Protein AF-A0A7S7G0Y5-F1 (afdb_monomer)

Organism: NCBI:txid2832407

Nearest PDB structures (foldseek):
  1rlj-assembly1_A  TM=9.453E-01  e=1.178E-07  Bacillus subtilis
  4bmo-assembly1_B  TM=9.832E-01  e=3.711E-07  Bacillus cereus
  2xoe-assembly1_A  TM=9.755E-01  e=4.247E-07  Bacillus anthracis
  7mms-assembly1_E  TM=8.911E-01  e=2.006E-06  Aerococcus urinae
  7mmq-assembly3_G  TM=8.849E-01  e=4.183E-05  Aerococcus urinae

Mean predicted aligned error: 3.9 Å

Secondary structure (DSSP, 8-state):
-PPP--SS--EEEEEE-BTTTBPPHHHHHHHHHHGGGEEEEEEEE-GGGGGGTTHHHHHHHHHH---EEEEEETT--HHHH--

Structure (mmCIF, N/CA/C/O backbone):
data_AF-A0A7S7G0Y5-F1
#
_entry.id   AF-A0A7S7G0Y5-F1
#
loop_
_atom_site.group_PDB
_atom_site.id
_atom_site.type_symbol
_atom_site.label_atom_id
_atom_site.label_alt_id
_atom_site.label_comp_id
_atom_site.label_asym_id
_atom_site.label_entity_id
_atom_site.label_seq_id
_atom_site.pdbx_PDB_ins_code
_atom_site.Cartn_x
_atom_site.Cartn_y
_atom_site.Cartn_z
_atom_site.occupancy
_atom_site.B_iso_or_equiv
_atom_site.auth_seq_id
_atom_site.auth_comp_id
_atom_site.auth_asym_id
_atom_site.auth_atom_id
_atom_site.pdbx_PDB_model_num
ATOM 1 N N . MET A 1 1 ? 13.290 -2.055 19.108 1.00 54.84 1 MET A N 1
ATOM 2 C CA . MET A 1 1 ? 12.209 -1.413 18.334 1.00 54.84 1 MET A CA 1
ATOM 3 C C . MET A 1 1 ? 11.031 -1.274 19.276 1.00 54.84 1 MET A C 1
ATOM 5 O O . MET A 1 1 ? 10.688 -2.270 19.898 1.00 54.84 1 MET A O 1
ATOM 9 N N . SER A 1 2 ? 10.497 -0.070 19.471 1.00 61.69 2 SER A N 1
ATOM 10 C CA . SER A 1 2 ? 9.242 0.104 20.209 1.00 61.69 2 SER A CA 1
ATOM 11 C C . SER A 1 2 ? 8.112 -0.565 19.431 1.00 61.69 2 SER A C 1
ATOM 13 O O . SER A 1 2 ? 8.081 -0.474 18.203 1.00 61.69 2 SER A O 1
ATOM 15 N N . GLU A 1 3 ? 7.215 -1.255 20.128 1.00 77.38 3 GLU A N 1
ATOM 16 C CA . GLU A 1 3 ? 6.014 -1.809 19.509 1.00 77.38 3 GLU A CA 1
ATOM 17 C C . GLU A 1 3 ? 5.121 -0.656 19.025 1.00 77.38 3 GLU A C 1
ATOM 19 O O . GLU A 1 3 ? 5.058 0.400 19.659 1.00 77.38 3 GLU A O 1
ATOM 24 N N . PHE A 1 4 ? 4.488 -0.823 17.866 1.00 83.81 4 PHE A N 1
ATOM 25 C CA . PHE A 1 4 ? 3.523 0.153 17.375 1.00 83.81 4 PHE A CA 1
ATOM 26 C C . PHE A 1 4 ? 2.294 0.127 18.287 1.00 83.81 4 PHE A C 1
ATOM 28 O O . PHE A 1 4 ? 1.677 -0.921 18.466 1.00 83.81 4 PHE A O 1
ATOM 35 N N . VAL A 1 5 ? 1.942 1.278 18.858 1.00 84.69 5 VAL A N 1
ATOM 36 C CA . VAL A 1 5 ? 0.740 1.453 19.677 1.00 84.69 5 VAL A CA 1
ATOM 37 C C . VAL A 1 5 ? -0.159 2.449 18.962 1.00 84.69 5 VAL A C 1
ATOM 39 O O . VAL A 1 5 ? 0.280 3.547 18.629 1.00 84.69 5 VAL A O 1
ATOM 42 N N . ASN A 1 6 ? -1.407 2.059 18.722 1.00 86.25 6 ASN A N 1
ATOM 43 C CA . ASN A 1 6 ? -2.421 2.904 18.107 1.00 86.25 6 ASN A CA 1
ATOM 44 C C . ASN A 1 6 ? -3.639 2.980 19.036 1.00 86.25 6 ASN A C 1
ATOM 46 O O . ASN A 1 6 ? -4.096 1.958 19.545 1.00 86.25 6 ASN A O 1
ATOM 50 N N . ASN A 1 7 ? -4.149 4.194 19.255 1.00 89.12 7 ASN A N 1
ATOM 51 C CA . ASN A 1 7 ? -5.284 4.474 20.139 1.00 89.12 7 ASN A CA 1
ATOM 52 C C . ASN A 1 7 ? -6.623 4.482 19.372 1.00 89.12 7 ASN A C 1
ATOM 54 O O . ASN A 1 7 ? -7.450 5.365 19.583 1.00 89.12 7 ASN A O 1
ATOM 58 N N . ASN A 1 8 ? -6.830 3.502 18.487 1.00 90.44 8 ASN A N 1
ATOM 59 C CA . ASN A 1 8 ? -7.946 3.406 17.533 1.00 90.44 8 ASN A CA 1
ATOM 60 C C . ASN A 1 8 ? -8.044 4.582 16.543 1.00 90.44 8 ASN A C 1
ATOM 62 O O . ASN A 1 8 ? -9.137 4.999 16.165 1.00 90.44 8 ASN A O 1
ATOM 66 N N . GLU A 1 9 ? -6.903 5.112 16.119 1.00 95.38 9 GLU A N 1
ATOM 67 C CA . GLU A 1 9 ? -6.823 6.135 15.078 1.00 95.38 9 GLU A CA 1
ATOM 68 C C . GLU A 1 9 ? -6.722 5.486 13.694 1.00 95.38 9 GLU A C 1
ATOM 70 O O . GLU A 1 9 ? -6.066 4.452 13.534 1.00 95.38 9 GLU A O 1
ATOM 75 N N . GLU A 1 10 ? -7.346 6.110 12.694 1.00 97.44 10 GLU A N 1
ATOM 76 C CA . GLU A 1 10 ? -7.300 5.659 11.302 1.00 97.44 10 GLU A CA 1
ATOM 77 C C . GLU A 1 10 ? -5.874 5.702 10.732 1.00 97.44 10 GLU A C 1
ATOM 79 O O . GLU A 1 10 ? -5.074 6.589 11.038 1.00 97.44 10 GLU A O 1
ATOM 84 N N . ILE A 1 11 ? -5.556 4.736 9.869 1.00 97.31 11 ILE A N 1
ATOM 85 C CA . ILE A 1 11 ? -4.213 4.527 9.328 1.00 97.31 11 ILE A CA 1
ATOM 86 C C . ILE A 1 11 ? -4.253 4.588 7.801 1.00 97.31 11 ILE A C 1
ATOM 88 O O . ILE A 1 11 ? -4.971 3.828 7.149 1.00 97.31 11 ILE A O 1
ATOM 92 N N . ILE A 1 12 ? -3.398 5.434 7.227 1.00 97.25 12 ILE A N 1
ATOM 93 C CA . ILE A 1 12 ? -2.961 5.304 5.836 1.00 97.25 12 ILE A CA 1
ATOM 94 C C . ILE A 1 12 ? -1.631 4.563 5.843 1.00 97.25 12 ILE A C 1
ATOM 96 O O . ILE A 1 12 ? -0.629 5.059 6.362 1.00 97.25 12 ILE A O 1
ATOM 100 N N . LEU A 1 13 ? -1.622 3.353 5.291 1.00 97.44 13 LEU A N 1
ATOM 101 C CA . LEU A 1 13 ? -0.444 2.501 5.311 1.00 97.44 13 LEU A CA 1
ATOM 102 C C . LEU A 1 13 ? 0.390 2.705 4.044 1.00 97.44 13 LEU A C 1
ATOM 104 O O . LEU A 1 13 ? -0.103 2.536 2.931 1.00 97.44 13 LEU A O 1
ATOM 108 N N . ILE A 1 14 ? 1.679 2.999 4.208 1.00 96.88 14 ILE A N 1
ATOM 109 C CA . ILE A 1 14 ? 2.637 3.058 3.099 1.00 96.88 14 ILE A CA 1
ATOM 110 C C . ILE A 1 14 ? 3.533 1.823 3.164 1.00 96.88 14 ILE A C 1
ATOM 112 O O . ILE A 1 14 ? 4.247 1.613 4.144 1.00 96.88 14 ILE A O 1
ATOM 116 N N . ILE A 1 15 ? 3.516 1.012 2.108 1.00 96.75 15 ILE A N 1
ATOM 117 C CA . ILE A 1 15 ? 4.320 -0.211 1.995 1.00 96.75 15 ILE A CA 1
ATOM 118 C C . ILE A 1 15 ? 5.185 -0.192 0.742 1.00 96.75 15 ILE A C 1
ATOM 120 O O . ILE A 1 15 ? 4.890 0.497 -0.230 1.00 96.75 15 ILE A O 1
ATOM 124 N N . LYS A 1 16 ? 6.229 -1.019 0.733 1.00 96.00 16 LYS A N 1
ATOM 125 C CA . LYS A 1 16 ? 6.986 -1.346 -0.478 1.00 96.00 16 LYS A CA 1
ATOM 126 C C . LYS A 1 16 ? 6.672 -2.764 -0.926 1.00 96.00 16 LYS A C 1
ATOM 128 O O . LYS A 1 16 ? 6.405 -3.635 -0.101 1.00 96.00 16 LYS A O 1
ATOM 133 N N . THR A 1 17 ? 6.771 -3.003 -2.224 1.00 96.19 17 THR A N 1
ATOM 134 C CA . THR A 1 17 ? 6.750 -4.365 -2.762 1.00 96.19 17 THR A CA 1
ATOM 135 C C . THR A 1 17 ? 8.076 -5.076 -2.508 1.00 96.19 17 THR A C 1
ATOM 137 O O . THR A 1 17 ? 9.143 -4.480 -2.674 1.00 96.19 17 THR A O 1
ATOM 140 N N . VAL A 1 18 ? 8.014 -6.351 -2.117 1.00 94.56 18 VAL A N 1
ATOM 141 C CA . VAL A 1 18 ? 9.179 -7.242 -2.007 1.00 94.56 18 VAL A CA 1
ATOM 142 C C . VAL A 1 18 ? 9.015 -8.463 -2.918 1.00 94.56 18 VAL A C 1
ATOM 144 O O . VAL A 1 18 ? 7.919 -8.735 -3.414 1.00 94.56 18 VAL A O 1
ATOM 147 N N . GLY A 1 19 ? 10.112 -9.181 -3.174 1.00 92.62 19 GLY A N 1
ATOM 148 C CA . GLY A 1 19 ? 10.093 -10.395 -3.996 1.00 92.62 19 GLY A CA 1
ATOM 149 C C . GLY A 1 19 ? 9.448 -10.172 -5.368 1.00 92.62 19 GLY A C 1
ATOM 150 O O . GLY A 1 19 ? 9.742 -9.192 -6.054 1.00 92.62 19 GLY A O 1
ATOM 151 N N . PHE A 1 20 ? 8.532 -11.065 -5.749 1.00 93.62 20 PHE A N 1
ATOM 152 C CA . PHE A 1 20 ? 7.823 -11.025 -7.036 1.00 93.62 20 PHE A CA 1
ATOM 153 C C . PHE A 1 20 ? 6.429 -10.381 -6.948 1.00 93.62 20 PHE A C 1
ATOM 155 O O . PHE A 1 20 ? 5.521 -10.730 -7.708 1.00 93.62 20 PHE A O 1
ATOM 162 N N . GLY A 1 21 ? 6.248 -9.429 -6.030 1.00 93.56 21 GLY A N 1
ATOM 163 C CA . GLY A 1 21 ? 4.962 -8.762 -5.820 1.00 93.56 21 GLY A CA 1
ATOM 164 C C . GLY A 1 21 ? 4.328 -9.016 -4.459 1.00 93.56 21 GLY A C 1
ATOM 165 O O . GLY A 1 21 ? 3.109 -8.950 -4.336 1.00 93.56 21 GLY A O 1
ATOM 166 N N . GLU A 1 22 ? 5.134 -9.359 -3.464 1.00 95.88 22 GLU A N 1
ATOM 167 C CA . GLU A 1 22 ? 4.692 -9.815 -2.153 1.00 95.88 22 GLU A CA 1
ATOM 168 C C . GLU A 1 22 ? 4.684 -8.672 -1.132 1.00 95.88 22 GLU A C 1
ATOM 170 O O . GLU A 1 22 ? 5.412 -7.681 -1.262 1.00 95.88 22 GLU A O 1
ATOM 175 N N . LEU A 1 23 ? 3.875 -8.843 -0.085 1.00 97.06 23 LEU A N 1
ATOM 176 C CA . LEU A 1 23 ? 4.004 -8.086 1.159 1.00 97.06 23 LEU A CA 1
ATOM 177 C C . LEU A 1 23 ? 5.251 -8.553 1.913 1.00 97.06 23 LEU A C 1
ATOM 179 O O . LEU A 1 23 ? 5.535 -9.749 1.945 1.00 97.06 23 LEU A O 1
ATOM 183 N N . SER A 1 24 ? 5.959 -7.630 2.569 1.00 95.69 24 SER A N 1
ATOM 184 C CA . SER A 1 24 ? 6.976 -8.040 3.541 1.00 95.69 24 SER A CA 1
ATOM 185 C C . SER A 1 24 ? 6.316 -8.727 4.737 1.00 95.69 24 SER A C 1
ATOM 187 O O . SER A 1 24 ? 5.131 -8.503 5.012 1.00 95.69 24 SER A O 1
ATOM 189 N N . GLN A 1 25 ? 7.076 -9.552 5.459 1.00 95.56 25 GLN A N 1
ATOM 190 C CA . GLN A 1 25 ? 6.550 -10.239 6.638 1.00 95.56 25 GLN A CA 1
ATOM 191 C C . GLN A 1 25 ? 6.052 -9.232 7.682 1.00 95.56 25 GLN A C 1
ATOM 193 O O . GLN A 1 25 ? 4.958 -9.389 8.211 1.00 95.56 25 GLN A O 1
ATOM 198 N N . GLU A 1 26 ? 6.785 -8.138 7.891 1.00 95.06 26 GLU A N 1
ATOM 199 C CA . GLU A 1 26 ? 6.405 -7.081 8.830 1.00 95.06 26 GLU A CA 1
ATOM 200 C C . GLU A 1 26 ? 5.092 -6.401 8.424 1.00 95.06 26 GLU A C 1
ATOM 202 O O . GLU A 1 26 ? 4.237 -6.152 9.272 1.00 95.06 26 GLU A O 1
ATOM 207 N N . ALA A 1 27 ? 4.899 -6.129 7.127 1.00 96.31 27 ALA A N 1
ATOM 208 C CA . ALA A 1 27 ? 3.655 -5.550 6.625 1.00 96.31 27 ALA A CA 1
ATOM 209 C 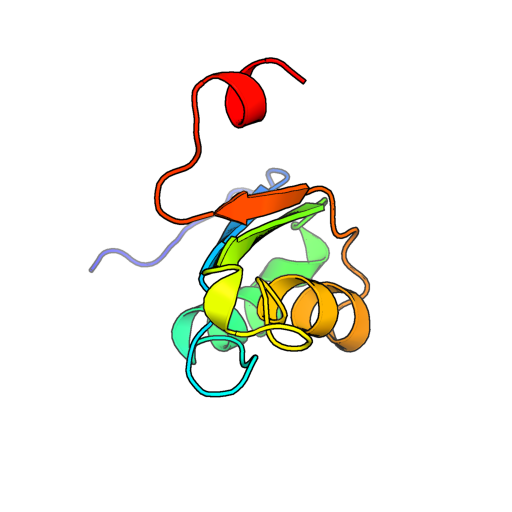C . ALA A 1 27 ? 2.476 -6.519 6.789 1.00 96.31 27 ALA A C 1
ATOM 211 O O . ALA A 1 27 ? 1.379 -6.102 7.159 1.00 96.31 27 ALA A O 1
ATOM 212 N N . ARG A 1 28 ? 2.697 -7.817 6.548 1.00 97.38 28 ARG A N 1
ATOM 213 C CA . ARG A 1 28 ? 1.676 -8.850 6.745 1.00 97.38 28 ARG A CA 1
ATOM 214 C C . ARG A 1 28 ? 1.294 -8.976 8.221 1.00 97.38 28 ARG A C 1
ATOM 216 O O . ARG A 1 28 ? 0.105 -8.966 8.526 1.00 97.38 28 ARG A O 1
ATOM 223 N N . ASP A 1 29 ? 2.270 -9.026 9.121 1.00 96.38 29 ASP A N 1
ATOM 224 C CA . ASP A 1 29 ? 2.034 -9.115 10.566 1.00 96.38 29 ASP A CA 1
ATOM 225 C C . ASP A 1 29 ? 1.302 -7.874 11.096 1.00 96.38 29 ASP A C 1
ATOM 227 O O . ASP A 1 29 ? 0.395 -7.986 11.924 1.00 96.38 29 ASP A O 1
ATOM 231 N N . PHE A 1 30 ? 1.644 -6.691 10.577 1.00 96.50 30 PHE A N 1
ATOM 232 C CA . PHE A 1 30 ? 0.940 -5.451 10.883 1.00 96.50 30 PHE A CA 1
ATOM 233 C C . PHE A 1 30 ? -0.521 -5.501 10.425 1.00 96.50 30 PHE A C 1
ATOM 235 O O . PHE A 1 30 ? -1.424 -5.215 11.208 1.00 96.50 30 PHE A O 1
ATOM 242 N N . LEU A 1 31 ? -0.772 -5.900 9.175 1.00 97.12 31 LEU A N 1
ATOM 243 C CA . LEU A 1 31 ? -2.119 -5.961 8.604 1.00 97.12 31 LEU A CA 1
ATOM 244 C C . LEU A 1 31 ? -3.003 -7.010 9.293 1.00 97.12 31 LEU A C 1
ATOM 246 O O . LEU A 1 31 ? -4.187 -6.757 9.504 1.00 97.12 31 LEU A O 1
ATOM 250 N N . ILE A 1 32 ? -2.443 -8.144 9.725 1.00 97.19 32 ILE A N 1
ATOM 251 C CA . ILE A 1 32 ? -3.179 -9.141 10.521 1.00 97.19 32 ILE A CA 1
ATOM 252 C C . ILE A 1 32 ? -3.727 -8.522 11.814 1.00 97.19 32 ILE A C 1
ATOM 254 O O . ILE A 1 32 ? -4.853 -8.819 12.204 1.00 97.19 32 ILE A O 1
ATOM 258 N N . LYS A 1 33 ? -2.953 -7.651 12.469 1.00 95.50 33 LYS A N 1
ATOM 259 C CA . LYS A 1 33 ? -3.346 -7.027 13.739 1.00 95.50 33 LYS A CA 1
ATOM 260 C C . LYS A 1 33 ? -4.219 -5.786 13.552 1.00 95.50 33 LYS A C 1
ATOM 262 O O . LYS A 1 33 ? -5.178 -5.605 14.294 1.00 95.50 33 LYS A O 1
ATOM 267 N N . TYR A 1 34 ? -3.900 -4.939 12.574 1.00 96.88 34 TYR A N 1
ATOM 268 C CA . TYR A 1 34 ? -4.415 -3.567 12.498 1.00 96.88 34 TYR A CA 1
ATOM 269 C C . TYR A 1 34 ? -5.206 -3.246 11.227 1.00 96.88 34 TYR A C 1
ATOM 271 O O . TYR A 1 34 ? -5.624 -2.106 11.073 1.00 96.88 34 TYR A O 1
ATOM 279 N N . SER A 1 35 ? -5.458 -4.206 10.327 1.00 96.94 35 SER A N 1
ATOM 280 C CA . SER A 1 35 ? -6.215 -3.957 9.079 1.00 96.94 35 SER A CA 1
ATOM 281 C C . SER A 1 35 ? -7.563 -3.265 9.294 1.00 96.94 35 SER A C 1
ATOM 283 O O . SER A 1 35 ? -7.942 -2.436 8.479 1.00 96.94 35 SER A O 1
ATOM 285 N N . HIS A 1 36 ? -8.242 -3.529 10.411 1.00 96.38 36 HIS A N 1
ATOM 286 C CA . HIS A 1 36 ? -9.505 -2.881 10.781 1.00 96.38 36 HIS A CA 1
ATOM 287 C C . HIS A 1 36 ? -9.408 -1.357 11.004 1.00 96.38 36 HIS A C 1
ATOM 289 O O . HIS A 1 36 ? -10.434 -0.686 11.006 1.00 96.38 36 HIS A O 1
ATOM 295 N N . LEU A 1 37 ? -8.200 -0.815 11.185 1.00 97.69 37 LEU A N 1
ATOM 296 C CA . LEU A 1 37 ? -7.926 0.622 11.304 1.00 97.69 37 LEU A CA 1
ATOM 297 C C . LEU A 1 37 ? -7.338 1.214 10.017 1.00 97.69 37 LEU A C 1
ATOM 299 O O . LEU A 1 37 ? -7.190 2.430 9.912 1.00 97.69 37 LEU A O 1
ATOM 303 N N . VAL A 1 38 ? -6.958 0.379 9.046 1.00 98.06 38 VAL A N 1
ATOM 304 C CA . VAL A 1 38 ? -6.321 0.840 7.811 1.00 98.06 38 VAL A CA 1
ATOM 305 C C . VAL A 1 38 ? -7.393 1.211 6.795 1.00 98.06 38 VAL A C 1
ATOM 307 O O . VAL A 1 38 ? -8.028 0.348 6.194 1.00 98.06 38 VAL A O 1
ATOM 310 N N . ILE A 1 39 ? -7.555 2.511 6.567 1.00 98.06 39 ILE A N 1
ATOM 311 C CA . ILE A 1 39 ? -8.565 3.059 5.651 1.00 98.06 39 ILE A CA 1
ATOM 312 C C . ILE A 1 39 ? -8.056 3.183 4.207 1.00 98.06 39 ILE A C 1
ATOM 314 O O . ILE A 1 39 ? -8.834 3.416 3.284 1.00 98.06 39 ILE A O 1
ATOM 318 N N . GLY A 1 40 ? -6.752 3.005 3.991 1.00 98.25 40 GLY A N 1
ATOM 319 C CA . GLY A 1 40 ? -6.147 3.021 2.665 1.00 98.25 40 GLY A CA 1
ATOM 320 C C . GLY A 1 40 ? -4.689 2.575 2.677 1.00 98.25 40 GLY A C 1
ATOM 321 O O . GLY A 1 40 ? -3.983 2.718 3.678 1.00 98.25 40 GLY A O 1
ATOM 322 N N . VAL A 1 41 ? -4.229 2.039 1.546 1.00 98.44 41 VAL A N 1
ATOM 323 C CA . VAL A 1 41 ? -2.837 1.619 1.349 1.00 98.44 41 VAL A CA 1
ATOM 324 C C . VAL A 1 41 ? -2.228 2.276 0.113 1.00 98.44 41 VAL A C 1
ATOM 326 O O . VAL A 1 41 ? -2.821 2.266 -0.964 1.00 98.44 41 VAL A O 1
ATOM 329 N N . ALA A 1 42 ? -1.025 2.826 0.259 1.00 97.69 42 ALA A N 1
ATOM 330 C CA . ALA A 1 42 ? -0.177 3.276 -0.838 1.00 97.69 42 ALA A CA 1
ATOM 331 C C . ALA A 1 42 ? 1.018 2.324 -0.978 1.00 97.69 42 ALA A C 1
ATOM 333 O O . ALA A 1 42 ? 1.654 1.958 0.015 1.00 97.69 42 ALA A O 1
ATOM 334 N N . SER A 1 43 ? 1.338 1.909 -2.204 1.00 97.88 43 SER A N 1
ATOM 335 C CA . SER A 1 43 ? 2.411 0.945 -2.455 1.00 97.88 43 SER A CA 1
ATOM 336 C C . SER A 1 43 ? 3.502 1.512 -3.352 1.00 97.88 43 SER A C 1
ATOM 338 O O . SER A 1 43 ? 3.242 1.968 -4.465 1.00 97.88 43 SER A O 1
ATOM 340 N N . SER A 1 44 ? 4.745 1.438 -2.883 1.00 97.19 44 SER A N 1
ATOM 341 C CA . SER A 1 44 ? 5.917 1.751 -3.686 1.00 97.19 44 SER A CA 1
ATOM 342 C C . SER A 1 44 ? 6.434 0.522 -4.434 1.00 97.19 44 SER A C 1
ATOM 344 O O . SER A 1 44 ? 6.365 -0.625 -3.967 1.00 97.19 44 SER A O 1
ATOM 346 N N . GLY A 1 45 ? 6.992 0.765 -5.615 1.00 95.88 45 GLY A N 1
ATOM 347 C CA . GLY A 1 45 ? 7.633 -0.257 -6.430 1.00 95.88 45 GLY A CA 1
ATOM 348 C C . GLY A 1 45 ? 8.621 0.330 -7.429 1.00 95.88 45 GLY A C 1
ATOM 349 O O . GLY A 1 45 ? 9.067 1.467 -7.299 1.00 95.88 45 GLY A O 1
ATOM 350 N N . ASN A 1 46 ? 8.961 -0.464 -8.437 1.00 95.06 46 ASN A N 1
ATOM 351 C CA . ASN A 1 46 ? 9.752 -0.038 -9.586 1.00 95.06 46 ASN A CA 1
ATOM 352 C C . ASN A 1 46 ? 9.060 -0.559 -10.856 1.00 95.06 46 ASN A C 1
ATOM 354 O O . ASN A 1 46 ? 8.706 -1.739 -10.931 1.00 95.06 46 ASN A O 1
ATOM 358 N N . LYS A 1 47 ? 8.803 0.324 -11.822 1.00 94.81 47 LYS A N 1
ATOM 359 C CA . LYS A 1 47 ? 8.025 0.037 -13.034 1.00 94.81 47 LYS A CA 1
ATOM 360 C C . LYS A 1 47 ? 8.721 -0.959 -13.959 1.00 94.81 47 LYS A C 1
ATOM 362 O O . LYS A 1 47 ? 8.042 -1.646 -14.718 1.00 94.81 47 LYS A O 1
ATOM 367 N N . ASN A 1 48 ? 10.038 -1.135 -13.829 1.00 95.25 48 ASN A N 1
ATOM 368 C CA . ASN A 1 48 ? 10.790 -2.161 -14.556 1.00 95.25 48 ASN A CA 1
ATOM 369 C C . ASN A 1 48 ? 10.323 -3.589 -14.221 1.00 95.25 48 ASN A C 1
ATOM 371 O O . ASN A 1 48 ? 10.584 -4.509 -14.989 1.00 95.25 48 ASN A O 1
ATOM 375 N N . TYR A 1 49 ? 9.603 -3.783 -13.109 1.00 94.75 49 TYR A N 1
ATOM 376 C CA . TYR A 1 49 ? 8.999 -5.069 -12.748 1.00 94.75 49 TYR A CA 1
ATOM 377 C C . TYR A 1 49 ? 7.653 -5.344 -13.442 1.00 94.75 49 TYR A C 1
ATOM 379 O O . TYR A 1 49 ? 7.020 -6.364 -13.160 1.00 94.75 49 TYR A O 1
ATOM 387 N N . GLY A 1 50 ? 7.202 -4.471 -14.350 1.00 95.38 50 GLY A N 1
ATOM 388 C CA . GLY A 1 50 ? 6.033 -4.700 -15.200 1.00 95.38 50 GLY A CA 1
ATOM 389 C C . GLY A 1 50 ? 4.772 -5.013 -14.394 1.00 95.38 50 GLY A C 1
ATOM 390 O O . GLY A 1 50 ? 4.362 -4.226 -13.546 1.00 95.38 50 GLY A O 1
ATOM 391 N N . SER A 1 51 ? 4.171 -6.185 -14.617 1.00 95.50 51 SER A N 1
ATOM 392 C CA . SER A 1 51 ? 2.964 -6.625 -13.897 1.00 95.50 51 SER A CA 1
ATOM 393 C C . SER A 1 51 ? 3.157 -6.809 -12.386 1.00 95.50 51 SER A C 1
ATOM 395 O O . SER A 1 51 ? 2.171 -6.922 -11.661 1.00 95.50 51 SER A O 1
ATOM 397 N N . ASN A 1 52 ? 4.400 -6.815 -11.894 1.00 97.06 52 ASN A N 1
ATOM 398 C CA . ASN A 1 52 ? 4.713 -6.853 -10.466 1.00 97.06 52 ASN A CA 1
ATOM 399 C C . ASN A 1 52 ? 5.000 -5.460 -9.869 1.00 97.06 52 ASN A C 1
ATOM 401 O O . ASN A 1 52 ? 5.346 -5.358 -8.690 1.00 97.06 52 ASN A O 1
ATOM 405 N N . TYR A 1 53 ? 4.846 -4.380 -10.642 1.00 97.44 53 TYR A N 1
ATOM 406 C CA . TYR A 1 53 ? 4.995 -3.012 -10.149 1.00 97.44 53 TYR A CA 1
ATOM 407 C C . TYR A 1 53 ? 4.012 -2.705 -9.009 1.00 97.44 53 TYR A C 1
ATOM 409 O O . TYR A 1 53 ? 2.795 -2.748 -9.196 1.00 97.44 53 TYR A O 1
ATOM 417 N N . ALA A 1 54 ? 4.564 -2.367 -7.835 1.00 97.50 54 ALA A N 1
ATOM 418 C CA . ALA A 1 54 ? 3.814 -1.975 -6.637 1.00 97.50 54 ALA A CA 1
ATOM 419 C C . ALA A 1 54 ? 2.699 -2.981 -6.251 1.00 97.50 54 ALA A C 1
ATOM 421 O O . ALA A 1 54 ? 1.657 -2.621 -5.700 1.00 97.50 54 ALA A O 1
ATOM 422 N N . LYS A 1 55 ? 2.918 -4.265 -6.570 1.00 98.25 55 LYS A N 1
ATOM 423 C CA . LYS A 1 55 ? 1.913 -5.331 -6.472 1.00 98.25 55 LYS A CA 1
ATOM 424 C C . LYS A 1 55 ? 1.557 -5.717 -5.037 1.00 98.25 55 LYS A C 1
ATOM 426 O O . LYS A 1 55 ? 0.470 -6.235 -4.800 1.00 98.25 55 LYS A O 1
ATOM 431 N N . ALA A 1 56 ? 2.403 -5.383 -4.062 1.00 98.19 56 ALA A N 1
ATOM 432 C CA . ALA A 1 56 ? 2.056 -5.557 -2.654 1.00 98.19 56 ALA A CA 1
ATOM 433 C C . ALA A 1 56 ? 0.804 -4.758 -2.252 1.00 98.19 56 ALA A C 1
ATOM 435 O O . ALA A 1 56 ? 0.054 -5.206 -1.390 1.00 98.19 56 ALA A O 1
ATOM 436 N N . GLY A 1 57 ? 0.546 -3.615 -2.901 1.00 98.25 57 GLY A N 1
ATOM 437 C CA . GLY A 1 57 ? -0.691 -2.855 -2.722 1.00 98.25 57 GLY A CA 1
ATOM 438 C C . GLY A 1 57 ? -1.932 -3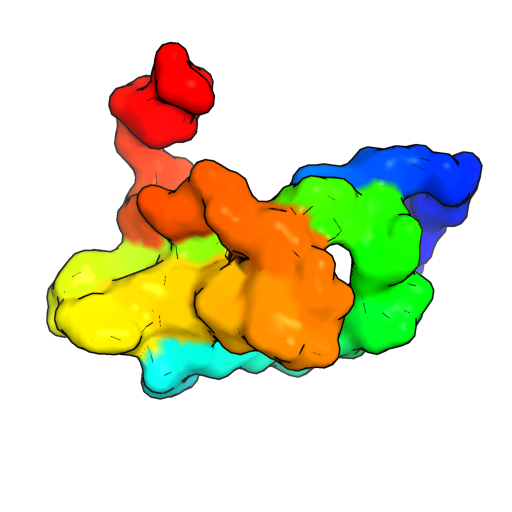.615 -3.190 1.00 98.25 57 GLY A C 1
ATOM 439 O O . GLY A 1 57 ? -2.933 -3.639 -2.479 1.00 98.25 57 GLY A O 1
ATOM 440 N N . ASP A 1 58 ? -1.856 -4.297 -4.339 1.00 98.44 58 ASP A N 1
ATOM 441 C CA . ASP A 1 58 ? -2.958 -5.136 -4.832 1.00 98.44 58 ASP A CA 1
ATOM 442 C C . ASP A 1 58 ? -3.200 -6.329 -3.901 1.00 98.44 58 ASP A C 1
ATOM 444 O O . ASP A 1 58 ? -4.344 -6.673 -3.613 1.00 98.44 58 ASP A O 1
ATOM 448 N N . VAL A 1 59 ? -2.119 -6.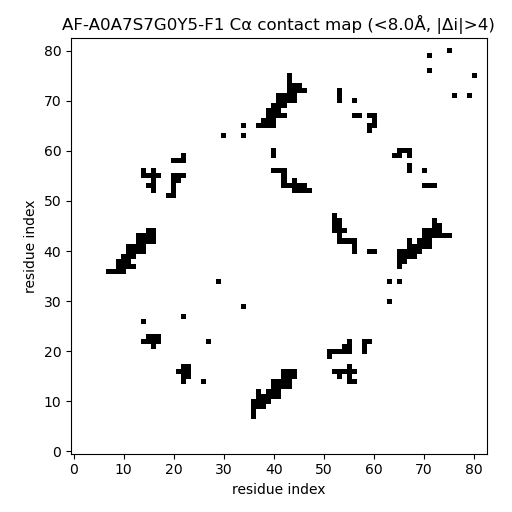944 -3.404 1.00 98.25 59 VAL A N 1
ATOM 449 C CA . VAL A 1 59 ? -2.191 -8.044 -2.432 1.00 98.25 59 VAL A CA 1
ATOM 450 C C . VAL A 1 59 ? -2.841 -7.571 -1.135 1.00 98.25 59 VAL A C 1
ATOM 452 O O . VAL A 1 59 ? -3.771 -8.218 -0.669 1.00 98.25 59 VAL A O 1
ATOM 455 N N . ALA A 1 60 ? -2.417 -6.433 -0.577 1.00 98.25 60 ALA A N 1
ATOM 456 C CA . ALA A 1 60 ? -3.037 -5.865 0.619 1.00 98.25 60 ALA A CA 1
ATOM 457 C C . ALA A 1 60 ? -4.530 -5.578 0.402 1.00 98.25 60 ALA A C 1
ATOM 459 O O . ALA A 1 60 ? -5.356 -5.909 1.251 1.00 98.25 60 ALA A O 1
ATOM 460 N N . SER A 1 61 ? -4.880 -5.013 -0.756 1.00 98.44 61 SER A N 1
ATOM 461 C CA . SER A 1 61 ? -6.265 -4.697 -1.089 1.00 98.44 61 SER A CA 1
ATOM 462 C C . SER A 1 61 ? -7.139 -5.943 -1.197 1.00 98.44 61 SER A C 1
ATOM 464 O O . SER A 1 61 ? -8.215 -6.002 -0.605 1.00 98.44 61 SER A O 1
ATOM 466 N N . LYS A 1 62 ? -6.647 -6.978 -1.881 1.00 98.31 62 LYS A N 1
ATOM 467 C CA . LYS A 1 62 ? -7.356 -8.246 -2.051 1.00 98.31 62 LYS A CA 1
ATOM 468 C C . LYS A 1 62 ? -7.462 -9.044 -0.748 1.00 98.31 62 LYS A C 1
ATOM 470 O O . LYS A 1 62 ? -8.539 -9.541 -0.438 1.00 98.31 62 LYS A O 1
ATOM 475 N N . ASP A 1 63 ? -6.355 -9.205 -0.027 1.00 98.19 63 ASP A N 1
ATOM 476 C CA . ASP A 1 63 ? -6.270 -10.110 1.125 1.00 98.19 63 ASP A CA 1
ATOM 477 C C . ASP A 1 63 ? -6.922 -9.511 2.383 1.00 98.19 63 ASP A C 1
ATOM 479 O O . ASP A 1 63 ? -7.413 -10.263 3.223 1.00 98.19 63 ASP A O 1
ATOM 483 N N . PHE A 1 64 ? -6.935 -8.178 2.520 1.00 98.00 64 PHE A N 1
ATOM 484 C CA . PHE A 1 64 ? -7.429 -7.484 3.719 1.00 98.00 64 PHE A CA 1
ATOM 485 C C . PHE A 1 64 ? -8.616 -6.542 3.456 1.00 98.00 64 PHE A C 1
ATOM 487 O O . PHE A 1 64 ? -9.113 -5.928 4.394 1.00 98.00 64 PHE A O 1
ATOM 494 N N . GLY A 1 65 ? -9.086 -6.412 2.209 1.00 97.94 65 GLY A N 1
ATOM 495 C CA . GLY A 1 65 ? -10.239 -5.567 1.864 1.00 97.94 65 GLY A CA 1
ATOM 496 C C . GLY A 1 65 ? -9.976 -4.059 1.951 1.00 97.94 65 GLY A C 1
ATOM 497 O O . GLY A 1 65 ? -10.918 -3.278 2.051 1.00 97.94 65 GLY A O 1
ATOM 498 N N . ILE A 1 66 ? -8.708 -3.643 1.930 1.00 98.06 66 ILE A N 1
ATOM 499 C CA . ILE A 1 66 ? -8.294 -2.244 2.107 1.00 98.06 66 ILE A CA 1
ATOM 500 C C . ILE A 1 66 ? -8.264 -1.524 0.746 1.00 98.06 66 ILE A C 1
ATOM 502 O O . ILE A 1 66 ? -7.740 -2.077 -0.225 1.00 98.06 66 ILE A O 1
ATOM 506 N N . PRO A 1 67 ? -8.751 -0.279 0.625 1.00 98.25 67 PRO A N 1
ATOM 507 C CA . PRO A 1 67 ? -8.618 0.491 -0.610 1.00 98.25 67 PRO A CA 1
ATOM 508 C C . PRO A 1 67 ? -7.149 0.748 -0.987 1.00 98.25 67 PRO A C 1
ATOM 510 O O . PRO A 1 67 ? -6.391 1.340 -0.217 1.00 98.25 67 PRO A O 1
ATOM 513 N N . LEU A 1 68 ? -6.740 0.343 -2.192 1.00 98.06 68 LEU A N 1
ATOM 514 C CA . LEU A 1 68 ? -5.459 0.751 -2.772 1.00 98.06 68 LEU A CA 1
ATOM 515 C C . LEU A 1 68 ? -5.592 2.166 -3.336 1.00 98.06 68 LEU A C 1
ATOM 517 O O . LEU A 1 68 ? -6.196 2.360 -4.388 1.00 98.06 68 LEU A O 1
ATOM 521 N N . ILE A 1 69 ? -5.029 3.145 -2.632 1.00 97.12 69 ILE A N 1
ATOM 522 C CA . ILE A 1 69 ? -5.199 4.565 -2.966 1.00 97.12 69 ILE A CA 1
ATOM 523 C C . ILE A 1 69 ? -4.120 5.081 -3.920 1.00 97.12 69 ILE A C 1
ATOM 525 O O . ILE A 1 69 ? -4.361 6.031 -4.656 1.00 97.12 69 ILE A O 1
ATOM 529 N N . MET A 1 70 ? -2.931 4.466 -3.929 1.00 95.19 70 MET A N 1
ATOM 530 C CA . MET A 1 70 ? -1.813 4.939 -4.748 1.00 95.19 70 MET A CA 1
ATOM 531 C C . MET A 1 70 ? -0.784 3.841 -5.033 1.00 95.19 70 MET A C 1
ATOM 533 O O . MET A 1 70 ? -0.450 3.028 -4.168 1.00 95.19 70 MET A O 1
ATOM 537 N N . LYS A 1 7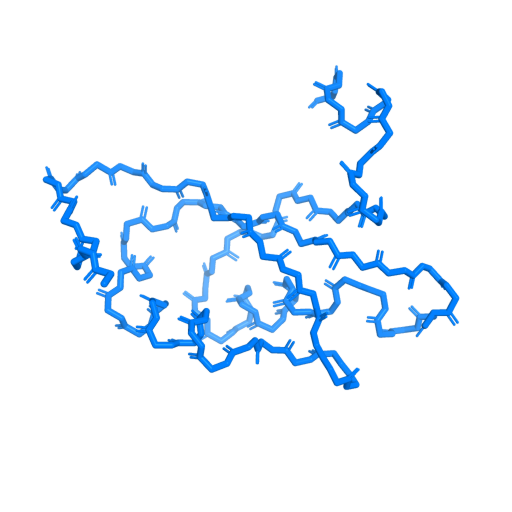1 ? -0.216 3.874 -6.243 1.00 96.88 71 LYS A N 1
ATOM 538 C CA . LYS A 1 71 ? 1.041 3.201 -6.592 1.00 96.88 71 LYS A CA 1
ATOM 539 C C . LYS A 1 71 ? 2.057 4.254 -7.017 1.00 96.88 71 LYS A C 1
ATOM 541 O O . LYS A 1 71 ? 1.737 5.072 -7.872 1.00 96.88 71 LYS A O 1
ATOM 546 N N . PHE A 1 72 ? 3.261 4.214 -6.453 1.00 95.94 72 PHE A N 1
ATOM 547 C CA . PHE A 1 72 ? 4.335 5.160 -6.780 1.00 95.94 72 PHE A CA 1
ATOM 548 C C . PHE A 1 72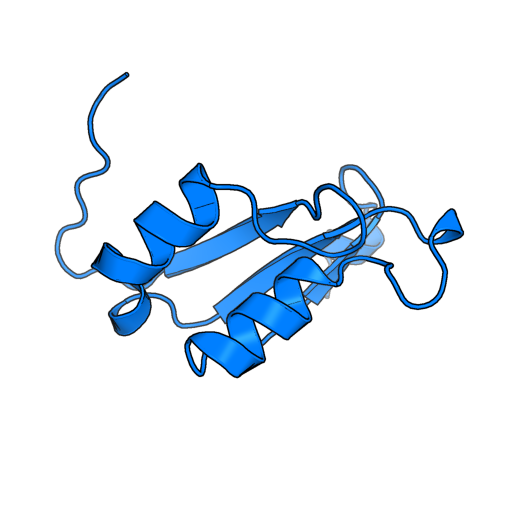 ? 5.684 4.452 -6.946 1.00 95.94 72 PHE A C 1
ATOM 550 O O . PHE A 1 72 ? 5.833 3.268 -6.632 1.00 95.94 72 PHE A O 1
ATOM 557 N N . GLU A 1 73 ? 6.662 5.124 -7.549 1.00 94.56 73 GLU A N 1
ATOM 558 C CA . GLU A 1 73 ? 7.967 4.530 -7.859 1.00 94.56 73 GLU A CA 1
ATOM 559 C C . GLU A 1 73 ? 9.072 5.034 -6.922 1.00 94.56 73 GLU A C 1
ATOM 561 O O . GLU A 1 73 ? 9.214 6.228 -6.667 1.00 94.56 73 GLU A O 1
ATOM 566 N N . GLY A 1 74 ? 9.876 4.106 -6.398 1.00 89.75 74 GLY A N 1
ATOM 567 C CA . GLY A 1 74 ? 11.004 4.425 -5.528 1.00 89.75 74 GLY A CA 1
ATOM 568 C C . GLY A 1 74 ? 10.589 5.210 -4.281 1.00 89.75 74 GLY A C 1
ATOM 569 O O . GLY A 1 74 ? 9.857 4.703 -3.434 1.00 89.75 74 GLY A O 1
ATOM 570 N N . ARG A 1 75 ? 11.110 6.436 -4.150 1.00 86.19 75 ARG A N 1
ATOM 571 C CA . ARG A 1 75 ? 10.837 7.336 -3.013 1.00 86.19 75 ARG A CA 1
ATOM 572 C C . ARG A 1 75 ? 9.630 8.254 -3.246 1.00 86.19 75 ARG A C 1
ATOM 574 O O . ARG A 1 75 ? 9.338 9.067 -2.378 1.00 86.19 75 ARG A O 1
ATOM 581 N N . GLY A 1 76 ? 8.959 8.117 -4.388 1.00 78.62 76 GLY A N 1
ATOM 582 C CA . GLY A 1 76 ? 7.977 9.078 -4.873 1.00 78.62 76 GLY A CA 1
ATOM 583 C C . GLY A 1 76 ? 8.646 10.250 -5.590 1.00 78.62 76 GLY A C 1
ATOM 584 O O . GLY A 1 76 ? 9.772 10.647 -5.267 1.00 78.62 76 GLY A O 1
ATOM 585 N N . PHE A 1 77 ? 7.954 10.784 -6.588 1.00 79.50 77 PHE A N 1
ATOM 586 C CA . PHE A 1 77 ? 8.300 12.026 -7.264 1.00 79.50 77 PHE A CA 1
ATOM 587 C C . PHE A 1 77 ? 7.457 13.184 -6.722 1.00 79.50 77 PHE A C 1
ATOM 589 O O . PHE A 1 77 ? 6.531 12.998 -5.934 1.00 79.50 77 PHE A O 1
ATOM 596 N N . THR A 1 78 ? 7.780 14.412 -7.129 1.00 78.88 78 THR A N 1
ATOM 597 C CA . THR A 1 78 ? 7.057 15.599 -6.635 1.00 78.88 78 THR A CA 1
ATOM 598 C C . THR A 1 78 ? 5.587 15.574 -7.062 1.00 78.88 78 THR A C 1
ATOM 600 O O . THR A 1 78 ? 4.721 16.097 -6.366 1.00 78.88 78 THR A O 1
ATOM 603 N N . GLU A 1 79 ? 5.304 14.948 -8.197 1.00 79.75 79 GLU A N 1
ATOM 604 C CA . GLU A 1 79 ? 3.979 14.734 -8.762 1.00 79.75 79 GLU A CA 1
ATOM 605 C C . GLU A 1 79 ? 3.135 13.772 -7.915 1.00 79.75 79 GLU A C 1
ATOM 607 O O . GLU A 1 79 ? 1.926 13.961 -7.829 1.00 79.75 79 GLU A O 1
ATOM 612 N N . ASP A 1 80 ? 3.757 12.799 -7.240 1.00 76.12 80 ASP A N 1
ATOM 613 C CA . ASP A 1 80 ? 3.054 11.834 -6.381 1.00 76.12 80 ASP A CA 1
ATOM 614 C C . ASP A 1 80 ? 2.540 12.484 -5.080 1.00 76.12 80 ASP A C 1
ATOM 616 O O . ASP A 1 80 ? 1.631 11.963 -4.447 1.00 76.12 80 ASP A O 1
ATOM 620 N N . ILE A 1 81 ? 3.100 13.634 -4.679 1.00 76.31 81 ILE A N 1
ATOM 621 C CA . ILE A 1 81 ? 2.722 14.361 -3.450 1.00 76.31 81 ILE A CA 1
ATOM 622 C C . ILE A 1 81 ? 1.564 15.341 -3.699 1.00 76.31 81 ILE A C 1
ATOM 624 O O . ILE A 1 81 ? 0.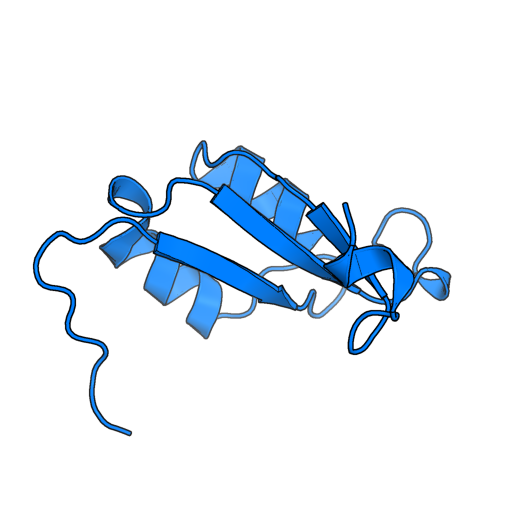872 15.743 -2.767 1.00 76.31 81 ILE A O 1
ATOM 628 N N . LYS A 1 82 ? 1.383 15.787 -4.946 1.00 73.75 82 LYS A N 1
ATOM 629 C CA . LYS A 1 82 ? 0.501 16.914 -5.289 1.00 73.75 82 LYS A CA 1
ATOM 630 C C . LYS A 1 82 ? -0.928 16.515 -5.671 1.00 73.75 82 LYS A C 1
ATOM 632 O O . LYS A 1 82 ? -1.728 17.423 -5.892 1.00 73.75 82 LYS A O 1
ATOM 63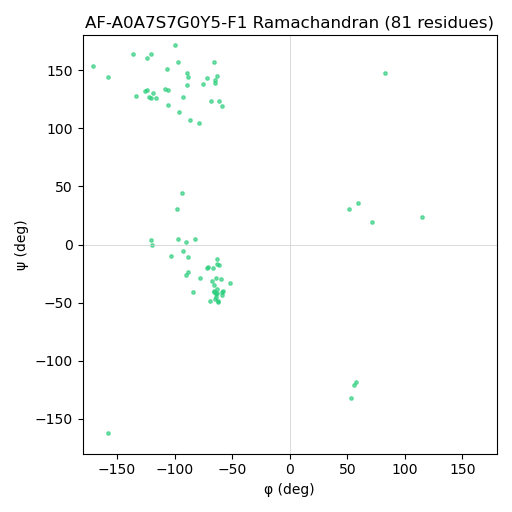7 N N . ASN A 1 83 ? -1.222 15.220 -5.781 1.00 52.19 83 ASN A N 1
ATOM 638 C CA . ASN A 1 83 ? -2.525 14.696 -6.203 1.00 52.19 83 ASN A CA 1
ATOM 639 C C . ASN A 1 83 ? -3.341 14.165 -5.028 1.00 52.19 83 ASN A C 1
ATOM 641 O O . ASN A 1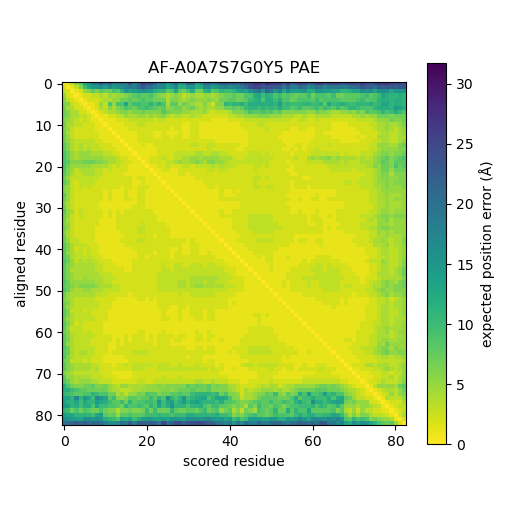 83 ? -2.745 13.483 -4.167 1.00 52.19 83 ASN A O 1
#

Sequence (83 aa):
MSEFVNNNEEIILIIKTVGFGELSQEARDFLIKYSHLVIGVASSGNKNYGSNYAKAGDVASKDFGIPLIMKFEGRGFTEDIKN

Solvent-accessible surface area (backbone atoms only — not comparable to full-atom values): 4843 Å² total; per-residue (Å²): 132,83,80,92,82,76,92,84,59,81,34,77,44,79,46,56,42,34,92,91,28,34,64,42,70,69,59,48,59,48,43,76,75,44,42,96,38,36,72,26,30,34,8,22,24,48,70,92,52,53,94,36,38,18,23,17,27,56,48,47,23,70,77,66,72,29,49,63,76,46,73,44,51,70,89,52,56,79,72,69,72,76,110

InterPro domains:
  IPR004465 Ribonucleotide reductase Class Ib, NrdI [PF07972] (5-83)
  IPR004465 Ribonucleotide reductase Class Ib, NrdI [PTHR37297] (6-83)
  IPR029039 Flavoprotein-like superfamily [G3DSA:3.40.50.360] (1-83)
  IPR029039 Flavoprotein-like superfamily [SSF52218] (8-81)

Radius of gyration: 12.77 Å; Cα contacts (8 Å, |Δi|>4): 135; chains: 1; bounding box: 22×28×35 Å

Foldseek 3Di:
DDDDDDPLAADEAEAEADDLQAGDPVRVVCCVVCLVRYQEYEYEAACVSPVSQSNNLVVSCVVSVHHHPYYAYDPHDPVRVPD

pLDDT: mean 92.61, st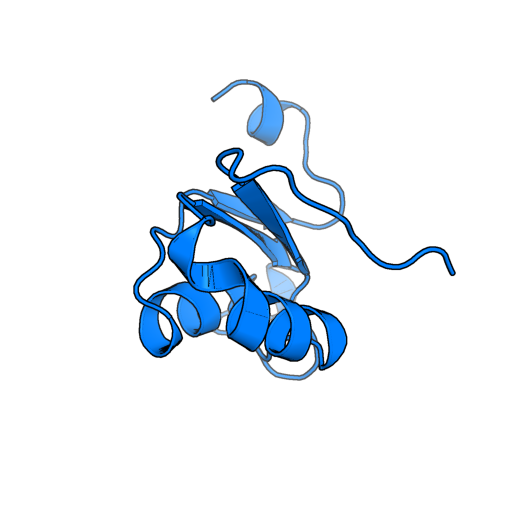d 9.4, range [52.19, 98.44]